Protein AF-A0A354DG55-F1 (afdb_monomer_lite)

pLDDT: mean 76.51, std 10.28, range [40.88, 88.94]

Sequence (96 aa):
MEINHLRNKVGNEVNWFNHGLSMDETYDVLTEFEVGGNPYAVVHPRGTEDGPFIFKYSFPEDGTHQLSPIDDDDEWEQAAEAFDHWLYEYHRNPKV

Radius of gyration: 13.19 Å; chains: 1; bounding box: 28×38×28 Å

Structure (mmCIF, N/CA/C/O backbone):
data_AF-A0A354DG55-F1
#
_entry.id   AF-A0A354DG55-F1
#
loop_
_atom_site.group_PDB
_atom_site.id
_atom_site.type_symbol
_atom_site.label_atom_id
_atom_site.label_alt_id
_atom_site.label_comp_id
_atom_site.label_asym_id
_atom_site.label_entity_id
_atom_site.label_seq_id
_atom_site.pdbx_PDB_ins_code
_atom_site.Cartn_x
_atom_site.Cartn_y
_atom_site.Cartn_z
_atom_site.occupancy
_atom_site.B_iso_or_equiv
_atom_site.auth_seq_id
_atom_site.auth_comp_id
_atom_site.auth_asym_id
_atom_site.auth_atom_id
_atom_site.pdbx_PDB_model_num
ATOM 1 N N . MET A 1 1 ? -10.432 -2.728 4.996 1.00 55.56 1 MET A N 1
ATOM 2 C CA . MET A 1 1 ? -11.453 -3.098 3.980 1.00 55.56 1 MET A CA 1
ATOM 3 C C . MET A 1 1 ? -10.742 -3.196 2.639 1.00 55.56 1 MET A C 1
ATOM 5 O O . MET A 1 1 ? -9.870 -2.365 2.410 1.00 55.56 1 MET A O 1
ATOM 9 N N . GLU A 1 2 ? -11.048 -4.193 1.801 1.00 66.50 2 GLU A N 1
ATOM 10 C CA . GLU A 1 2 ? -10.499 -4.252 0.433 1.00 66.50 2 GLU A CA 1
ATOM 11 C C . GLU A 1 2 ? -11.094 -3.104 -0.392 1.00 66.50 2 GLU A C 1
ATOM 13 O O . GLU A 1 2 ? -12.310 -2.887 -0.382 1.00 66.50 2 GLU A O 1
ATOM 18 N N . ILE A 1 3 ? -10.234 -2.357 -1.076 1.00 75.69 3 ILE A N 1
ATOM 19 C CA . ILE A 1 3 ? -10.619 -1.256 -1.963 1.00 75.69 3 ILE A CA 1
ATOM 20 C C . ILE A 1 3 ? -10.169 -1.591 -3.390 1.00 75.69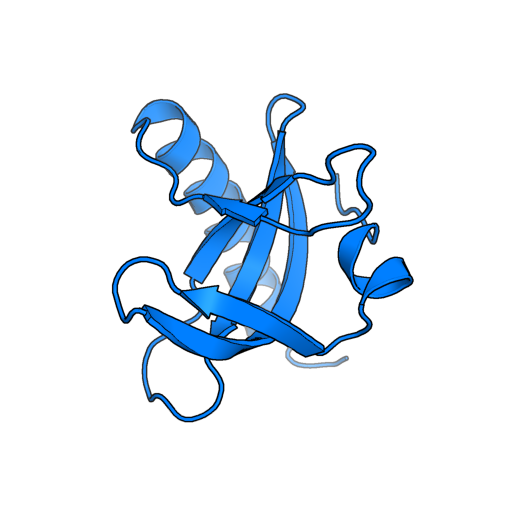 3 ILE A C 1
ATOM 22 O O . ILE A 1 3 ? -9.359 -2.478 -3.600 1.00 75.69 3 ILE A O 1
ATOM 26 N N . ASN A 1 4 ? -10.764 -0.962 -4.403 1.00 73.19 4 ASN A N 1
ATOM 27 C CA . ASN A 1 4 ? -10.431 -1.215 -5.817 1.00 73.19 4 ASN A CA 1
ATOM 28 C C . ASN A 1 4 ? -10.229 0.114 -6.564 1.00 73.19 4 ASN A C 1
ATOM 30 O O . ASN A 1 4 ? -10.664 0.287 -7.703 1.00 73.19 4 ASN A O 1
ATOM 34 N N . HIS A 1 5 ? -9.673 1.112 -5.880 1.00 71.12 5 HIS A N 1
ATOM 35 C CA . HIS A 1 5 ? -9.601 2.484 -6.381 1.00 71.12 5 HIS A CA 1
ATOM 36 C C . HIS A 1 5 ? -8.524 2.627 -7.456 1.00 71.12 5 HIS A C 1
ATOM 38 O O . HIS A 1 5 ? -8.713 3.315 -8.460 1.00 71.12 5 HIS A O 1
ATOM 44 N N . LEU A 1 6 ? -7.406 1.946 -7.246 1.00 68.88 6 LEU A N 1
ATOM 45 C CA . LEU A 1 6 ? -6.257 1.942 -8.123 1.00 68.88 6 LEU A CA 1
ATOM 46 C C . LEU A 1 6 ? -6.529 1.075 -9.340 1.00 68.88 6 LEU A C 1
ATOM 48 O O . LEU A 1 6 ? -6.470 1.583 -10.460 1.00 68.88 6 LEU A O 1
ATOM 52 N N . ARG A 1 7 ? -7.001 -0.159 -9.146 1.00 68.38 7 ARG A N 1
ATOM 53 C CA . ARG A 1 7 ? -7.355 -1.040 -10.264 1.00 68.38 7 ARG A CA 1
ATOM 54 C C . ARG A 1 7 ? -8.423 -0.465 -11.184 1.00 68.38 7 ARG A C 1
ATOM 56 O O . ARG A 1 7 ? -8.403 -0.730 -12.381 1.00 68.38 7 ARG A O 1
ATOM 63 N N . ASN A 1 8 ? -9.349 0.335 -10.656 1.00 67.38 8 ASN A N 1
ATOM 64 C CA . ASN A 1 8 ? -10.366 0.994 -11.475 1.00 67.38 8 ASN A CA 1
ATOM 65 C C . ASN A 1 8 ? -9.781 2.121 -12.345 1.00 67.38 8 ASN A C 1
ATOM 67 O O . ASN A 1 8 ? -10.216 2.302 -13.480 1.00 67.38 8 ASN A O 1
ATOM 71 N N . LYS A 1 9 ? -8.789 2.859 -11.830 1.00 68.00 9 LYS A N 1
ATOM 72 C CA . LYS A 1 9 ? -8.195 4.009 -12.524 1.00 68.00 9 LYS A CA 1
ATOM 73 C C . LYS A 1 9 ? -7.067 3.641 -13.484 1.00 68.00 9 LYS A C 1
ATOM 75 O O . LYS A 1 9 ? -7.036 4.169 -14.591 1.00 68.00 9 LYS A O 1
ATOM 80 N N . VAL A 1 10 ? -6.131 2.803 -13.046 1.00 65.19 10 VAL A N 1
ATOM 81 C CA . VAL A 1 10 ? -4.921 2.447 -13.812 1.00 65.19 10 VAL A CA 1
ATOM 82 C C . VAL A 1 10 ? -4.994 1.046 -14.423 1.00 65.19 10 VAL A C 1
ATOM 84 O O . VAL A 1 10 ? -4.296 0.774 -15.393 1.00 65.19 10 VAL A O 1
ATOM 87 N N . GLY A 1 11 ? -5.907 0.192 -13.950 1.00 70.19 11 GLY A N 1
ATOM 88 C CA . GLY A 1 11 ? -5.985 -1.215 -14.345 1.00 70.19 11 GLY A CA 1
ATOM 89 C C . GLY A 1 11 ? -5.174 -2.115 -13.411 1.00 70.19 11 GLY A C 1
ATOM 90 O O . GLY A 1 11 ? -4.795 -1.718 -12.314 1.00 70.19 11 GLY A O 1
ATOM 91 N N . ASN A 1 12 ? -4.924 -3.357 -13.828 1.00 72.44 12 ASN A N 1
ATOM 92 C CA . ASN A 1 12 ? -4.131 -4.315 -13.043 1.00 72.44 12 ASN A CA 1
ATOM 93 C C . ASN A 1 12 ? -2.621 -4.030 -13.075 1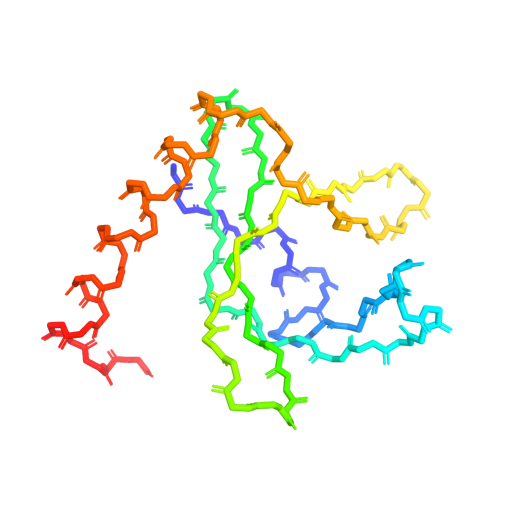.00 72.44 12 ASN A C 1
ATOM 95 O O . ASN A 1 12 ? -1.884 -4.568 -12.253 1.00 72.44 12 ASN A O 1
ATOM 99 N N . GLU A 1 13 ? -2.177 -3.207 -14.020 1.00 74.31 13 GLU A N 1
ATOM 100 C CA . GLU A 1 13 ? -0.785 -2.817 -14.192 1.00 74.31 13 GLU A CA 1
ATOM 101 C C . GLU A 1 13 ? -0.674 -1.313 -14.003 1.00 74.31 13 GLU A C 1
ATOM 103 O O . GLU A 1 13 ? -1.536 -0.543 -14.434 1.00 74.31 13 GLU A O 1
ATOM 108 N N . VAL A 1 14 ? 0.403 -0.893 -13.363 1.00 77.00 14 VAL A N 1
ATOM 109 C CA . VAL A 1 14 ? 0.620 0.505 -13.051 1.00 77.00 14 VAL A CA 1
ATOM 110 C C . VAL A 1 14 ? 2.089 0.843 -13.216 1.00 77.00 14 VAL A C 1
ATOM 112 O O . VAL A 1 14 ? 2.988 0.221 -12.652 1.00 77.00 14 VAL A O 1
ATOM 115 N N . ASN A 1 15 ? 2.313 1.842 -14.063 1.00 76.88 15 ASN A N 1
ATOM 116 C CA . ASN A 1 15 ? 3.624 2.410 -14.305 1.00 76.88 15 ASN A CA 1
ATOM 117 C C . ASN A 1 15 ? 3.868 3.515 -13.283 1.00 76.88 15 ASN A C 1
ATOM 119 O O . ASN A 1 15 ? 3.189 4.551 -13.295 1.00 76.88 15 ASN A O 1
ATOM 123 N N . TRP A 1 16 ? 4.827 3.279 -12.394 1.00 76.19 16 TRP A N 1
ATOM 124 C CA . TRP A 1 16 ? 5.203 4.225 -11.358 1.00 76.19 16 TRP A CA 1
ATOM 125 C C . TRP A 1 16 ? 6.633 4.686 -11.533 1.00 76.19 16 TRP A C 1
ATOM 127 O O . TRP A 1 16 ? 7.549 3.900 -11.752 1.00 76.19 16 TRP A O 1
ATOM 137 N N . PHE A 1 17 ? 6.823 5.991 -11.383 1.00 69.19 17 PHE A N 1
ATOM 138 C CA . PHE A 1 17 ? 8.151 6.569 -11.367 1.00 69.19 17 PHE A CA 1
ATOM 139 C C . PHE A 1 17 ? 8.815 6.284 -10.019 1.00 69.19 17 PHE A C 1
ATOM 141 O O . PHE A 1 17 ? 8.416 6.835 -8.989 1.00 69.19 17 PHE A O 1
ATOM 148 N N . ASN A 1 18 ? 9.831 5.425 -10.025 1.00 66.06 18 ASN A N 1
ATOM 149 C CA . ASN A 1 18 ? 10.628 5.146 -8.845 1.00 66.06 18 ASN A CA 1
ATOM 150 C C . ASN A 1 18 ? 11.589 6.318 -8.613 1.00 66.06 18 ASN A C 1
ATOM 152 O O . ASN A 1 18 ? 12.563 6.504 -9.342 1.00 66.06 18 ASN A O 1
ATOM 156 N N . HIS A 1 19 ? 11.331 7.110 -7.572 1.00 62.72 19 HIS A N 1
ATOM 157 C CA . HIS A 1 19 ? 12.155 8.275 -7.242 1.00 62.72 19 HIS A CA 1
ATOM 158 C C . HIS A 1 19 ? 13.586 7.908 -6.805 1.00 62.72 19 HI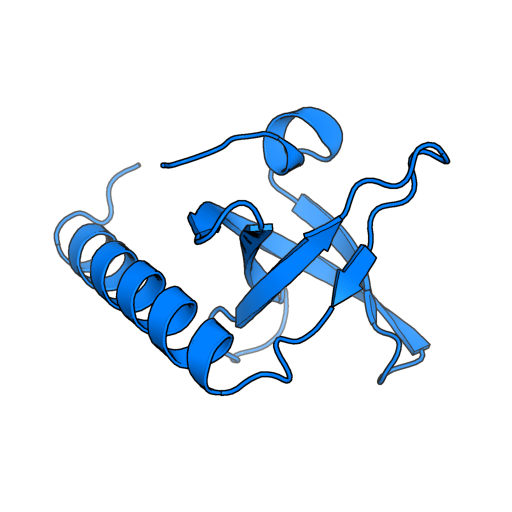S A C 1
ATOM 160 O O . HIS A 1 19 ? 14.489 8.733 -6.932 1.00 62.72 19 HIS A O 1
ATOM 166 N N . GLY A 1 20 ? 13.805 6.685 -6.308 1.00 62.66 20 GLY A N 1
ATOM 167 C CA . GLY A 1 20 ? 15.126 6.178 -5.929 1.00 62.66 20 GLY A CA 1
ATOM 168 C C . GLY A 1 20 ? 15.982 5.781 -7.133 1.00 62.66 20 GLY A C 1
ATOM 169 O O . GLY A 1 20 ? 17.188 6.019 -7.131 1.00 62.66 20 GLY A O 1
ATOM 170 N N . LEU A 1 21 ? 15.359 5.234 -8.181 1.00 57.34 21 LEU A N 1
ATOM 171 C CA . LEU A 1 21 ? 16.041 4.815 -9.413 1.00 57.34 21 LEU A CA 1
ATOM 172 C C . LEU A 1 21 ? 15.950 5.849 -10.545 1.00 57.34 21 LEU A C 1
ATOM 174 O O . LEU A 1 21 ? 16.672 5.736 -11.530 1.00 57.34 21 LEU A O 1
ATOM 178 N N . SER A 1 22 ? 15.111 6.880 -10.399 1.00 68.75 22 SER A N 1
ATOM 179 C CA . SER A 1 22 ? 14.814 7.879 -11.438 1.00 68.75 22 SER A CA 1
ATOM 180 C C . SER A 1 22 ? 14.356 7.262 -12.770 1.00 68.75 22 SER A C 1
ATOM 182 O O . SER A 1 22 ? 14.647 7.800 -13.839 1.00 68.75 22 SER A O 1
ATOM 184 N N . MET A 1 23 ? 13.656 6.126 -12.710 1.00 65.56 23 MET A N 1
ATOM 185 C CA . MET A 1 23 ? 13.134 5.389 -13.865 1.00 65.56 23 MET A CA 1
ATOM 186 C C . MET A 1 23 ? 11.686 4.966 -13.601 1.00 65.56 23 MET A C 1
ATOM 188 O O . MET A 1 23 ? 11.286 4.784 -12.448 1.00 65.56 23 MET A O 1
ATOM 192 N N . ASP A 1 24 ? 10.897 4.837 -14.666 1.00 74.38 24 ASP A N 1
ATOM 193 C CA . ASP A 1 24 ? 9.597 4.176 -14.618 1.00 74.38 24 ASP A CA 1
ATOM 194 C C . ASP A 1 24 ? 9.784 2.670 -14.420 1.00 74.38 24 ASP A C 1
ATOM 196 O O . ASP A 1 24 ? 10.510 2.006 -15.159 1.00 74.38 24 ASP A O 1
ATOM 200 N N . GLU A 1 25 ? 9.145 2.137 -13.385 1.00 78.75 25 GLU A N 1
ATOM 201 C CA . GLU A 1 25 ? 9.066 0.708 -13.138 1.00 78.75 25 GLU A CA 1
ATOM 202 C C . GLU A 1 25 ? 7.599 0.283 -13.214 1.00 78.75 25 GLU A C 1
ATOM 204 O O . GLU A 1 25 ? 6.676 1.004 -12.813 1.00 78.75 25 GLU A O 1
ATOM 209 N N . THR A 1 26 ? 7.380 -0.884 -13.811 1.00 84.12 26 THR A N 1
ATOM 210 C CA . THR A 1 26 ? 6.045 -1.450 -13.978 1.00 84.12 26 THR A CA 1
ATOM 211 C C . THR A 1 26 ? 5.765 -2.369 -12.807 1.00 84.12 26 THR A C 1
ATOM 213 O O . THR A 1 26 ? 6.520 -3.313 -12.568 1.00 84.12 26 THR A O 1
ATOM 216 N N . TYR A 1 27 ? 4.666 -2.116 -12.107 1.00 85.06 27 TYR A N 1
ATOM 217 C CA . TYR A 1 27 ? 4.222 -2.959 -11.014 1.00 85.06 27 TYR A CA 1
ATOM 218 C C . TYR A 1 27 ? 2.874 -3.601 -11.342 1.00 85.06 27 TYR A C 1
ATOM 220 O O . TYR A 1 27 ? 1.961 -2.951 -11.856 1.00 85.06 27 TYR A O 1
ATOM 228 N N . ASP A 1 28 ? 2.751 -4.881 -11.012 1.00 85.69 28 ASP A N 1
ATOM 229 C CA . ASP A 1 28 ? 1.498 -5.624 -11.045 1.00 85.69 28 ASP A CA 1
ATOM 230 C C . ASP A 1 28 ? 0.786 -5.440 -9.691 1.00 85.69 28 ASP A C 1
ATOM 232 O O . ASP A 1 28 ? 1.342 -5.751 -8.634 1.00 85.69 28 ASP A O 1
ATOM 236 N N . VAL A 1 29 ? -0.442 -4.914 -9.699 1.00 85.62 29 VAL A N 1
ATOM 237 C CA . VAL A 1 29 ? -1.234 -4.715 -8.473 1.00 85.62 29 VAL A CA 1
ATOM 238 C C . VAL A 1 29 ? -1.852 -6.046 -8.066 1.00 85.62 29 VAL A C 1
ATOM 240 O O . VAL A 1 29 ? -2.728 -6.567 -8.760 1.00 85.62 29 VAL A O 1
ATOM 243 N N . LEU A 1 30 ? -1.422 -6.588 -6.926 1.00 84.56 30 LEU A N 1
ATOM 244 C CA . LEU A 1 30 ? -1.961 -7.840 -6.394 1.00 84.56 30 LEU A CA 1
ATOM 245 C C . LEU A 1 30 ? -3.253 -7.594 -5.615 1.00 84.56 30 LEU A C 1
ATOM 247 O O . LEU A 1 30 ? -4.257 -8.267 -5.845 1.00 84.56 30 LEU A O 1
ATOM 251 N 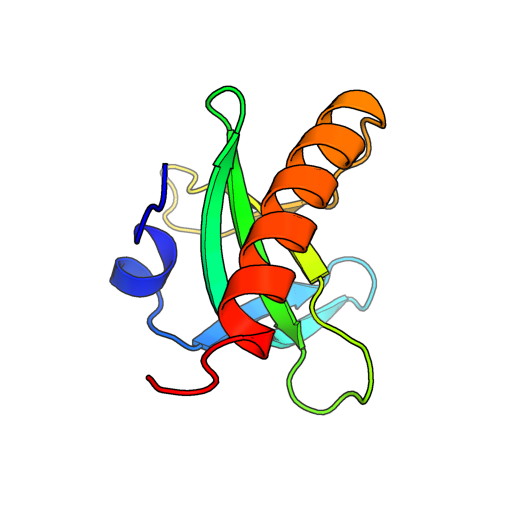N . THR A 1 31 ? -3.230 -6.622 -4.703 1.00 82.56 31 THR A N 1
ATOM 252 C CA . THR A 1 31 ? -4.390 -6.243 -3.891 1.00 82.56 31 THR A CA 1
ATOM 253 C C . THR A 1 31 ? -4.252 -4.817 -3.359 1.00 82.56 31 THR A C 1
ATOM 255 O O . THR A 1 31 ? -3.154 -4.261 -3.320 1.00 82.56 31 THR A O 1
ATOM 258 N N . GLU A 1 32 ? -5.365 -4.222 -2.939 1.00 86.25 32 GLU A N 1
ATOM 259 C CA . GLU A 1 32 ? -5.411 -2.897 -2.324 1.00 86.25 32 GLU A CA 1
ATOM 260 C C . GLU A 1 32 ? -6.246 -2.955 -1.043 1.00 86.25 32 GLU A C 1
ATOM 262 O O . GLU A 1 32 ? -7.331 -3.545 -0.998 1.00 86.25 32 GLU A O 1
ATOM 267 N N . PHE A 1 33 ? -5.769 -2.299 0.006 1.00 83.62 33 PHE A N 1
ATOM 268 C CA . PHE A 1 33 ? -6.452 -2.265 1.289 1.00 83.62 33 PHE A CA 1
ATOM 269 C C . PHE A 1 33 ? -6.312 -0.911 1.972 1.00 83.62 33 PHE A C 1
ATOM 271 O O . PHE A 1 33 ? -5.329 -0.194 1.811 1.00 83.62 33 PHE A O 1
ATOM 278 N N . GLU A 1 34 ? -7.316 -0.565 2.770 1.00 82.75 34 GLU A N 1
ATOM 279 C CA . GLU A 1 34 ? -7.283 0.616 3.631 1.00 82.75 34 GLU A CA 1
ATOM 280 C C . GLU A 1 34 ? -6.999 0.217 5.082 1.00 82.75 34 GLU A C 1
ATOM 282 O O . GLU A 1 34 ? -7.705 -0.637 5.638 1.00 82.75 34 GLU A O 1
ATOM 287 N N . VAL A 1 35 ? -6.002 0.869 5.687 1.00 81.62 35 VAL A N 1
ATOM 288 C CA . VAL A 1 35 ? -5.608 0.725 7.098 1.00 81.62 35 VAL A CA 1
ATOM 289 C C . VAL A 1 35 ? -5.538 2.121 7.715 1.00 81.62 35 VAL A C 1
ATOM 291 O O . VAL A 1 35 ? -4.927 3.027 7.158 1.00 81.62 35 VAL A O 1
ATOM 294 N N . GLY A 1 36 ? -6.227 2.338 8.838 1.00 78.69 36 GLY A N 1
ATOM 295 C CA . GLY A 1 36 ? -6.202 3.631 9.538 1.00 78.69 36 GLY A CA 1
ATOM 296 C C . GLY A 1 36 ? -6.700 4.837 8.720 1.00 78.69 36 GLY A C 1
ATOM 297 O O . GLY A 1 36 ? -6.341 5.968 9.032 1.00 78.69 36 GLY A O 1
ATOM 298 N N . GLY A 1 37 ? -7.499 4.617 7.667 1.00 81.31 37 GLY A N 1
ATOM 299 C CA . GLY A 1 37 ? -7.951 5.669 6.742 1.00 81.31 37 GLY A CA 1
ATOM 300 C C . GLY A 1 37 ? -6.928 6.055 5.665 1.00 81.31 37 GLY A C 1
ATOM 301 O O . GLY A 1 37 ? -7.173 6.981 4.894 1.00 81.31 37 GLY A O 1
ATOM 302 N N . ASN A 1 38 ? -5.797 5.351 5.597 1.00 83.62 38 ASN A N 1
ATOM 303 C CA . ASN A 1 38 ? -4.804 5.486 4.542 1.00 83.62 38 ASN A CA 1
ATOM 304 C C . ASN A 1 38 ? -4.931 4.319 3.549 1.00 83.62 38 ASN A C 1
ATOM 306 O O . ASN A 1 38 ? -5.067 3.167 3.974 1.00 83.62 38 ASN A O 1
ATOM 310 N N . PRO A 1 39 ? -4.878 4.583 2.234 1.00 86.94 39 PRO A N 1
ATOM 311 C CA . PRO A 1 39 ? -4.928 3.530 1.237 1.00 86.94 39 PRO A CA 1
ATOM 312 C C . PRO A 1 39 ? -3.528 2.983 0.915 1.00 86.94 39 PRO A C 1
ATOM 314 O O . PRO A 1 39 ? -2.581 3.732 0.656 1.00 86.94 39 PRO A O 1
ATOM 317 N N . TYR A 1 40 ? -3.418 1.658 0.895 1.00 87.88 40 TYR A N 1
ATOM 318 C CA . TYR A 1 40 ? -2.198 0.915 0.597 1.00 87.88 40 TYR A CA 1
ATOM 319 C C . TYR A 1 40 ? -2.447 -0.078 -0.534 1.00 87.88 40 TYR A C 1
ATOM 321 O O . TYR A 1 40 ? -3.542 -0.622 -0.688 1.00 87.88 40 TYR A O 1
ATOM 329 N N . ALA A 1 41 ? -1.412 -0.320 -1.327 1.00 86.50 41 ALA A N 1
ATOM 330 C CA . ALA A 1 41 ? -1.424 -1.306 -2.391 1.00 86.50 41 ALA A CA 1
ATOM 331 C C . ALA A 1 41 ? -0.261 -2.274 -2.211 1.00 86.50 41 ALA A C 1
ATOM 333 O O . ALA A 1 41 ? 0.876 -1.871 -1.949 1.00 86.50 41 ALA A O 1
ATOM 334 N N . VAL A 1 42 ? -0.568 -3.554 -2.393 1.00 86.81 42 VAL A N 1
ATOM 335 C CA . VAL A 1 42 ? 0.418 -4.617 -2.533 1.00 86.81 42 VAL A CA 1
ATOM 336 C C . VAL A 1 42 ? 0.724 -4.745 -4.008 1.00 86.81 42 VAL A C 1
ATOM 338 O O . VAL A 1 42 ? -0.154 -5.055 -4.819 1.00 86.81 42 VAL A O 1
ATOM 341 N N . VAL A 1 43 ? 1.977 -4.504 -4.352 1.00 86.19 43 VAL A N 1
ATOM 342 C CA . VAL A 1 43 ? 2.421 -4.427 -5.735 1.00 86.19 43 VAL A CA 1
ATOM 343 C C . VAL A 1 43 ? 3.628 -5.325 -5.929 1.00 86.19 43 VAL A C 1
ATOM 345 O O . VAL A 1 43 ? 4.503 -5.408 -5.070 1.00 86.19 43 VAL A O 1
ATOM 348 N N . HIS A 1 44 ? 3.672 -6.019 -7.05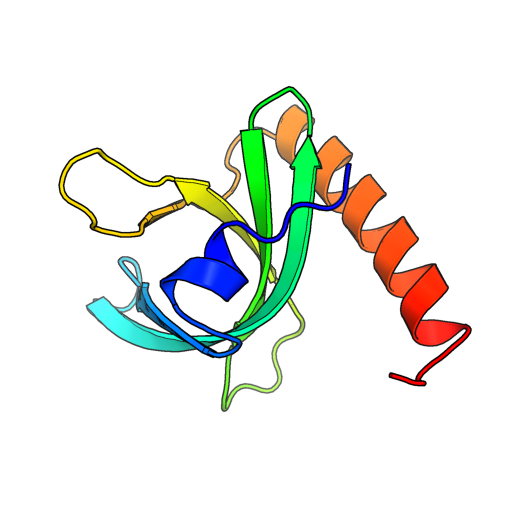6 1.00 86.19 44 HIS A N 1
ATOM 349 C CA . HIS A 1 44 ? 4.798 -6.859 -7.423 1.00 86.19 44 HIS A CA 1
ATOM 350 C C . HIS A 1 44 ? 5.563 -6.203 -8.574 1.00 86.19 44 HIS A C 1
ATOM 352 O O . HIS A 1 44 ? 4.985 -6.016 -9.647 1.00 86.19 44 HIS A O 1
ATOM 358 N N . PRO A 1 45 ? 6.841 -5.838 -8.395 1.00 83.44 45 PRO A N 1
ATOM 359 C CA . PRO A 1 45 ? 7.649 -5.306 -9.483 1.00 83.44 45 PRO A CA 1
ATOM 360 C C . PRO A 1 45 ? 7.802 -6.342 -10.593 1.00 83.44 45 PRO A C 1
ATOM 362 O O . PRO A 1 45 ? 8.099 -7.519 -10.362 1.00 83.44 45 PRO A O 1
ATOM 365 N N . ARG A 1 46 ? 7.558 -5.915 -11.828 1.00 80.81 46 ARG A N 1
ATOM 366 C CA . ARG A 1 46 ? 7.623 -6.791 -12.990 1.00 80.81 46 ARG A CA 1
ATOM 367 C C . ARG A 1 46 ? 9.057 -6.855 -13.502 1.00 80.81 46 ARG A C 1
ATOM 369 O O . ARG A 1 46 ? 9.643 -5.841 -13.859 1.00 80.81 46 ARG A O 1
ATOM 376 N N . GLY A 1 47 ? 9.599 -8.067 -13.609 1.00 74.88 47 GLY A N 1
ATOM 377 C CA . GLY A 1 47 ? 10.952 -8.280 -14.136 1.00 74.88 47 GLY A CA 1
ATOM 378 C C . GLY A 1 47 ? 12.060 -8.300 -13.083 1.00 74.88 47 GLY A C 1
ATOM 379 O O . GLY A 1 47 ? 13.229 -8.318 -13.462 1.00 74.88 47 GLY A O 1
ATOM 380 N N . THR A 1 48 ? 11.708 -8.360 -11.797 1.00 74.44 48 THR A N 1
ATOM 381 C CA . THR A 1 48 ? 12.633 -8.718 -10.713 1.00 74.44 48 THR A CA 1
ATOM 382 C C . THR A 1 48 ? 12.195 -10.017 -10.023 1.00 74.44 48 THR A C 1
ATOM 384 O O . THR A 1 48 ? 11.046 -10.445 -10.152 1.00 74.44 48 THR A O 1
ATOM 387 N N . GLU A 1 49 ? 13.132 -10.655 -9.323 1.00 73.25 49 GLU A N 1
ATOM 388 C CA . GLU A 1 49 ? 12.894 -11.802 -8.436 1.00 73.25 49 GLU A CA 1
ATOM 389 C C . GLU A 1 49 ? 12.520 -11.368 -7.007 1.00 73.25 49 GLU A C 1
ATOM 391 O O . GLU A 1 49 ? 12.320 -12.216 -6.136 1.00 73.25 49 GLU A O 1
ATOM 396 N N . ASP A 1 50 ? 12.440 -10.058 -6.752 1.00 76.62 50 ASP A N 1
ATOM 397 C CA . ASP A 1 50 ? 11.947 -9.533 -5.483 1.00 76.62 50 ASP A CA 1
ATOM 398 C C . ASP A 1 50 ? 10.485 -9.921 -5.240 1.00 76.62 50 ASP A C 1
ATOM 400 O O . ASP A 1 50 ? 9.686 -10.074 -6.163 1.00 76.62 50 ASP A O 1
ATOM 404 N N . GLY A 1 51 ? 10.142 -10.059 -3.960 1.00 76.44 51 GLY A N 1
ATOM 405 C CA . GLY A 1 51 ? 8.776 -10.326 -3.534 1.00 76.44 51 GLY A CA 1
ATOM 406 C C . GLY A 1 51 ? 7.842 -9.123 -3.717 1.00 76.44 51 GLY A C 1
ATOM 407 O O . GLY A 1 51 ? 8.262 -8.035 -4.110 1.00 76.44 51 GLY A O 1
ATOM 408 N N . PRO A 1 52 ? 6.549 -9.295 -3.405 1.00 84.12 52 PRO A N 1
ATOM 409 C CA . PRO A 1 52 ? 5.610 -8.183 -3.373 1.00 84.12 52 PRO A CA 1
ATOM 410 C C . PRO A 1 52 ? 5.988 -7.161 -2.292 1.00 84.12 52 PRO A C 1
ATOM 412 O O . PRO A 1 52 ? 6.409 -7.519 -1.192 1.00 84.12 52 PRO A O 1
ATOM 415 N N . PHE A 1 53 ? 5.772 -5.887 -2.600 1.00 84.25 53 PHE A N 1
ATOM 416 C CA . PHE A 1 53 ? 6.001 -4.757 -1.708 1.00 84.25 53 PHE A CA 1
ATOM 417 C C . PHE A 1 53 ? 4.683 -4.087 -1.341 1.00 84.25 53 PHE A C 1
ATOM 419 O O . PHE A 1 53 ? 3.730 -4.087 -2.121 1.00 84.25 53 PHE A O 1
ATOM 426 N N . ILE A 1 54 ? 4.652 -3.473 -0.161 1.00 86.38 54 ILE A N 1
ATOM 427 C CA . ILE A 1 54 ? 3.522 -2.669 0.295 1.00 86.38 54 ILE A CA 1
ATOM 428 C C . ILE A 1 54 ? 3.908 -1.203 0.165 1.00 86.38 54 ILE A C 1
ATOM 430 O O . ILE A 1 54 ? 4.887 -0.757 0.762 1.00 86.38 54 ILE A O 1
ATOM 434 N N . PHE A 1 55 ? 3.117 -0.450 -0.590 1.00 86.25 55 PHE A N 1
ATOM 435 C CA . PHE A 1 55 ? 3.278 0.992 -0.695 1.00 86.25 55 PHE A CA 1
ATOM 436 C C . PHE A 1 55 ? 1.984 1.707 -0.342 1.00 86.25 55 PHE A C 1
ATOM 438 O O . PHE A 1 55 ? 0.885 1.274 -0.692 1.00 86.25 55 PHE A O 1
ATOM 445 N N . LYS A 1 56 ? 2.128 2.852 0.320 1.00 87.19 56 LYS A N 1
ATOM 446 C CA . LYS A 1 56 ? 1.035 3.800 0.506 1.00 87.19 56 LYS A CA 1
ATOM 447 C C . LYS A 1 56 ? 0.838 4.538 -0.805 1.00 87.19 56 LYS A C 1
ATOM 449 O O . LYS A 1 56 ? 1.809 5.058 -1.353 1.00 87.19 56 LYS A O 1
ATOM 454 N N . TYR A 1 57 ? -0.388 4.596 -1.310 1.00 84.12 57 TYR A N 1
ATOM 455 C CA . TYR A 1 57 ? -0.672 5.366 -2.515 1.00 84.12 57 TYR A CA 1
ATOM 456 C C . TYR A 1 57 ? -1.523 6.588 -2.204 1.00 84.12 57 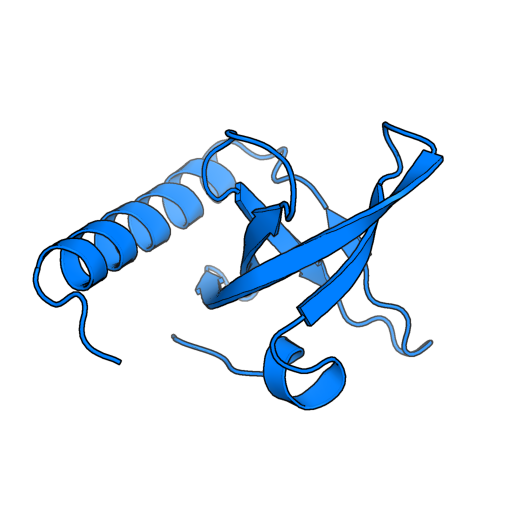TYR A C 1
ATOM 458 O O . TYR A 1 57 ? -2.206 6.672 -1.189 1.00 84.12 57 TYR A O 1
ATOM 466 N N . SER A 1 58 ? -1.477 7.588 -3.072 1.00 80.69 58 SER A N 1
ATOM 467 C CA . SER A 1 58 ? -2.355 8.751 -2.985 1.00 80.69 58 SER A CA 1
ATOM 468 C C . SER A 1 58 ? -2.791 9.181 -4.375 1.00 80.69 58 SER A C 1
ATOM 470 O O . SER A 1 58 ? -2.028 9.080 -5.337 1.00 80.69 58 SER A O 1
ATOM 472 N N . PHE A 1 59 ? -4.033 9.658 -4.458 1.00 72.50 59 PHE A N 1
ATOM 473 C CA . PHE A 1 59 ? -4.609 10.268 -5.652 1.00 72.50 59 PHE A CA 1
ATOM 474 C C . PHE A 1 59 ? -4.788 11.767 -5.414 1.00 72.50 59 PHE A C 1
ATOM 476 O O . PHE A 1 59 ? -5.889 12.192 -5.055 1.00 72.50 59 PHE A O 1
ATOM 483 N N . PRO A 1 60 ? -3.730 12.579 -5.570 1.00 69.88 60 PRO A N 1
ATOM 484 C CA . PRO A 1 60 ? -3.893 14.019 -5.657 1.00 69.88 60 PRO A CA 1
ATOM 485 C C . PRO A 1 60 ? -4.887 14.400 -6.765 1.00 69.88 60 PRO A C 1
ATOM 487 O O . PRO A 1 60 ? -5.083 13.691 -7.757 1.00 69.88 60 PRO A O 1
ATOM 490 N N . GLU A 1 61 ? -5.513 15.559 -6.585 1.00 67.44 61 GLU A N 1
ATOM 491 C CA . GLU A 1 61 ? -6.552 16.115 -7.465 1.00 67.44 61 GLU A CA 1
ATOM 492 C C . GLU A 1 61 ? -6.059 16.343 -8.906 1.00 67.44 61 GLU A C 1
ATOM 494 O O . GLU A 1 61 ? -6.855 16.384 -9.841 1.00 67.44 61 GLU A O 1
ATOM 499 N N . ASP A 1 62 ? -4.737 16.408 -9.083 1.00 63.00 62 ASP A N 1
ATOM 500 C CA . ASP A 1 62 ? -4.034 16.536 -10.363 1.00 63.00 62 ASP A CA 1
ATOM 501 C C . ASP A 1 62 ? -4.105 15.257 -11.225 1.00 63.00 62 ASP A C 1
ATOM 503 O O . ASP A 1 62 ? -3.684 15.232 -12.378 1.00 63.00 62 ASP A O 1
ATOM 507 N N . GLY A 1 63 ? -4.645 14.163 -10.673 1.00 60.69 63 GLY A N 1
ATOM 508 C CA . GLY A 1 63 ? -4.801 12.890 -11.373 1.00 60.69 63 GLY A CA 1
ATOM 509 C C . GLY A 1 63 ? -3.519 12.064 -11.470 1.00 60.69 63 GLY A C 1
ATOM 510 O O . GLY A 1 63 ? -3.569 10.954 -11.997 1.00 60.69 63 GLY A O 1
ATOM 511 N N . THR A 1 64 ? -2.408 12.563 -10.931 1.00 63.91 64 THR A N 1
ATOM 512 C CA . THR A 1 64 ? -1.165 11.813 -10.755 1.00 63.91 64 THR A CA 1
ATOM 513 C C . THR A 1 64 ? -1.311 10.789 -9.634 1.00 63.91 64 THR A C 1
ATOM 515 O O . THR A 1 64 ? -2.040 10.989 -8.666 1.00 63.91 64 THR A O 1
ATOM 518 N N . HIS A 1 65 ? -0.641 9.650 -9.778 1.00 71.94 65 HIS A N 1
ATOM 519 C CA . HIS A 1 65 ? -0.561 8.617 -8.752 1.00 71.94 65 HIS A CA 1
ATOM 520 C C . HIS A 1 65 ? 0.825 8.647 -8.126 1.00 71.94 65 HIS A C 1
ATOM 522 O O . HIS A 1 65 ? 1.832 8.636 -8.831 1.00 71.94 65 HIS A O 1
ATOM 528 N N . GLN A 1 66 ? 0.894 8.669 -6.800 1.00 72.38 66 GLN A N 1
ATOM 529 C CA . GLN A 1 66 ? 2.167 8.607 -6.086 1.00 72.38 66 GLN A CA 1
ATOM 530 C C . GLN A 1 66 ? 2.159 7.424 -5.134 1.00 72.38 66 GLN A C 1
ATOM 532 O O . GLN A 1 66 ? 1.200 7.257 -4.383 1.00 72.38 66 GLN A O 1
ATOM 537 N N . LEU A 1 67 ? 3.228 6.629 -5.187 1.00 76.88 67 LEU A N 1
ATOM 538 C CA . LEU A 1 67 ? 3.571 5.681 -4.139 1.00 76.88 67 LEU A CA 1
ATOM 539 C C . LEU A 1 67 ? 4.572 6.328 -3.196 1.00 76.88 67 LEU A C 1
ATOM 541 O O . LEU A 1 67 ? 5.537 6.963 -3.627 1.00 76.88 67 LEU A O 1
ATOM 545 N N . SER A 1 68 ? 4.351 6.122 -1.910 1.00 80.31 68 SER A N 1
ATOM 546 C CA . SER A 1 68 ? 5.285 6.477 -0.860 1.00 80.31 68 SER A CA 1
ATOM 547 C C . SER A 1 68 ? 5.608 5.227 -0.046 1.00 80.31 68 SER A C 1
ATOM 549 O O . SER A 1 68 ? 4.693 4.461 0.281 1.00 80.31 68 SER A O 1
ATOM 551 N N . PRO A 1 69 ? 6.896 4.992 0.267 1.00 81.56 69 PRO A N 1
ATOM 552 C CA . PRO A 1 69 ? 7.252 3.979 1.246 1.00 81.56 69 PRO A CA 1
ATOM 553 C C . PRO A 1 69 ? 6.630 4.341 2.597 1.00 81.56 69 PRO A C 1
ATOM 555 O O . PRO A 1 69 ? 6.390 5.515 2.893 1.00 81.56 69 PRO A O 1
ATOM 558 N N . ILE A 1 70 ? 6.356 3.318 3.399 1.00 86.25 70 ILE A N 1
ATOM 559 C CA . ILE A 1 70 ? 5.901 3.493 4.775 1.00 86.25 70 ILE A CA 1
ATOM 560 C C . ILE A 1 70 ? 7.155 3.711 5.626 1.00 86.25 70 ILE A C 1
ATOM 562 O O . ILE A 1 70 ? 7.967 2.799 5.751 1.00 86.25 70 ILE A O 1
ATOM 566 N N . ASP A 1 71 ? 7.343 4.933 6.124 1.00 83.00 71 ASP A N 1
ATOM 567 C CA . ASP A 1 71 ? 8.487 5.318 6.974 1.00 83.00 71 ASP A CA 1
ATOM 568 C C . ASP A 1 71 ? 8.162 5.197 8.474 1.00 83.00 71 ASP A C 1
ATOM 570 O O . ASP A 1 71 ? 9.058 5.154 9.311 1.00 83.00 71 ASP A O 1
ATOM 574 N N . ASP A 1 72 ? 6.872 5.133 8.811 1.00 88.12 72 ASP A N 1
ATOM 575 C CA . ASP A 1 72 ? 6.383 5.013 10.181 1.00 88.12 72 ASP A CA 1
ATOM 576 C C . ASP A 1 72 ? 6.260 3.532 10.580 1.00 88.12 72 ASP A C 1
ATOM 578 O O . ASP A 1 72 ? 5.557 2.764 9.920 1.00 88.12 72 ASP A O 1
ATOM 582 N N . ASP A 1 73 ? 6.967 3.128 11.639 1.00 87.31 73 ASP A N 1
ATOM 583 C CA . ASP A 1 73 ? 7.044 1.731 12.108 1.00 87.31 73 ASP A CA 1
ATOM 584 C C . ASP A 1 73 ? 5.658 1.186 12.516 1.00 87.31 73 ASP A C 1
ATOM 586 O O . ASP A 1 73 ? 5.315 0.052 12.191 1.00 87.31 73 ASP A O 1
ATOM 590 N N . ASP A 1 74 ? 4.822 2.021 13.145 1.00 88.56 74 ASP A N 1
ATOM 591 C CA . ASP A 1 74 ? 3.478 1.657 13.621 1.00 88.56 74 ASP A CA 1
ATOM 592 C C . ASP A 1 74 ? 2.507 1.474 12.434 1.00 88.56 74 ASP A C 1
ATOM 594 O O . ASP A 1 74 ? 1.694 0.543 12.398 1.00 88.56 74 ASP A O 1
ATOM 598 N N . GLU A 1 75 ? 2.610 2.330 11.404 1.00 87.25 75 GLU A N 1
ATOM 599 C CA . GLU A 1 75 ? 1.916 2.116 10.123 1.00 87.25 75 GLU A CA 1
ATOM 600 C C . GLU A 1 75 ? 2.422 0.847 9.414 1.00 87.25 75 GLU A C 1
ATOM 602 O O . GLU A 1 75 ? 1.623 0.114 8.820 1.00 87.25 75 GLU A O 1
ATOM 607 N N . TRP A 1 76 ? 3.733 0.585 9.457 1.00 87.38 76 TRP A N 1
ATOM 608 C CA . TRP A 1 76 ? 4.342 -0.570 8.802 1.00 87.38 76 TRP A CA 1
ATOM 609 C C . TRP A 1 76 ? 3.869 -1.879 9.430 1.00 87.38 76 TRP A C 1
ATOM 611 O O . TRP A 1 76 ? 3.476 -2.777 8.688 1.00 87.38 76 TRP A O 1
ATOM 621 N N . GLU A 1 77 ? 3.831 -1.977 10.762 1.00 88.94 77 GLU A N 1
ATOM 622 C CA . GLU A 1 77 ? 3.327 -3.161 11.471 1.00 88.94 77 GLU A CA 1
ATOM 623 C C . GLU A 1 77 ? 1.890 -3.487 11.050 1.00 88.94 77 GLU A C 1
ATOM 625 O O . GLU A 1 77 ? 1.609 -4.608 10.625 1.00 88.94 77 GLU A O 1
ATOM 630 N N . GLN A 1 78 ? 0.994 -2.498 11.054 1.00 88.12 78 GLN A N 1
ATOM 631 C CA . GLN A 1 78 ? -0.407 -2.712 10.674 1.00 88.12 78 GLN A CA 1
ATOM 632 C C . GLN A 1 78 ? -0.561 -3.128 9.204 1.00 88.12 78 GLN A C 1
ATOM 634 O O . GLN A 1 78 ? -1.386 -3.984 8.866 1.00 88.12 78 GLN A O 1
ATOM 639 N N . ALA A 1 79 ? 0.220 -2.517 8.309 1.00 85.50 79 ALA A N 1
ATOM 640 C CA . ALA A 1 79 ? 0.208 -2.859 6.893 1.00 85.50 79 ALA A CA 1
ATOM 641 C C . ALA A 1 79 ? 0.781 -4.266 6.647 1.00 85.50 79 ALA A C 1
ATOM 643 O O . ALA A 1 79 ? 0.225 -5.026 5.851 1.00 85.50 79 ALA A O 1
ATOM 644 N N . ALA A 1 80 ? 1.852 -4.630 7.356 1.00 85.75 80 ALA A N 1
ATOM 645 C CA . ALA A 1 80 ? 2.469 -5.948 7.302 1.00 85.75 80 ALA A CA 1
ATOM 646 C C . ALA A 1 80 ? 1.541 -7.038 7.853 1.00 85.75 80 ALA A C 1
ATOM 648 O O . ALA A 1 80 ? 1.429 -8.090 7.232 1.00 85.75 80 ALA A O 1
ATOM 649 N N . GLU A 1 81 ? 0.816 -6.788 8.947 1.00 87.50 81 GLU A N 1
ATOM 650 C CA . GLU A 1 81 ? -0.194 -7.719 9.471 1.00 87.50 81 GLU A CA 1
ATOM 651 C C . GLU A 1 81 ? -1.326 -7.963 8.462 1.00 87.50 81 GLU A C 1
ATOM 653 O O . GLU A 1 81 ? -1.722 -9.107 8.222 1.00 87.50 81 GLU A O 1
ATOM 658 N N . ALA A 1 82 ? -1.833 -6.900 7.829 1.00 84.12 82 ALA A N 1
ATOM 659 C CA . ALA A 1 82 ? -2.853 -7.017 6.787 1.00 84.12 82 ALA A CA 1
ATOM 660 C C . ALA A 1 82 ? -2.335 -7.800 5.568 1.00 84.12 82 ALA A C 1
ATOM 662 O O . ALA A 1 82 ? -3.061 -8.612 4.984 1.00 84.12 82 ALA A O 1
ATOM 663 N N . PHE A 1 83 ? -1.072 -7.584 5.201 1.00 83.31 83 PHE A N 1
ATOM 664 C CA . PHE A 1 83 ? -0.419 -8.302 4.117 1.00 83.31 83 PHE A CA 1
ATOM 665 C C . PHE A 1 83 ? -0.161 -9.777 4.445 1.00 83.31 83 PHE A C 1
ATOM 667 O O . PHE A 1 83 ? -0.448 -10.619 3.599 1.00 83.31 83 PHE A O 1
ATOM 674 N N . ASP A 1 84 ? 0.319 -10.113 5.645 1.00 83.81 84 ASP A N 1
ATOM 675 C CA . ASP A 1 84 ? 0.531 -11.504 6.074 1.00 83.81 84 ASP A CA 1
ATOM 676 C C . ASP A 1 84 ? -0.790 -12.281 6.074 1.00 83.81 84 ASP A C 1
ATOM 678 O O . ASP A 1 84 ? -0.866 -13.389 5.540 1.00 83.81 84 ASP A O 1
ATOM 682 N N . HIS A 1 85 ? -1.868 -11.648 6.550 1.00 83.44 85 HIS A N 1
ATOM 683 C CA . HIS A 1 85 ? -3.215 -12.206 6.467 1.00 83.44 85 HIS A CA 1
ATOM 684 C C . HIS A 1 85 ? -3.612 -12.516 5.019 1.00 83.44 85 HIS A C 1
ATOM 686 O O . HIS A 1 85 ? -4.021 -13.637 4.710 1.00 83.44 85 HIS A O 1
ATOM 692 N N . TRP A 1 86 ? -3.459 -11.545 4.115 1.00 82.12 86 TRP A N 1
ATOM 693 C CA . TRP A 1 86 ? -3.768 -11.734 2.699 1.00 82.12 86 TRP A CA 1
ATOM 694 C C . TRP A 1 86 ? -2.884 -12.809 2.052 1.00 82.12 86 TRP A C 1
ATOM 696 O O . TRP A 1 86 ? -3.385 -13.656 1.313 1.00 82.12 86 TRP A O 1
ATOM 706 N N . LEU A 1 87 ? -1.583 -12.826 2.353 1.00 80.69 87 LEU A N 1
ATOM 707 C CA . LEU A 1 87 ? -0.633 -13.808 1.834 1.00 80.69 87 LEU A CA 1
ATOM 708 C C . LEU A 1 87 ? -1.000 -15.220 2.299 1.00 80.69 87 LEU A C 1
ATOM 710 O O . LEU A 1 87 ? -0.940 -16.169 1.513 1.00 80.69 87 LEU A O 1
ATOM 714 N N . TYR A 1 88 ? -1.425 -15.360 3.554 1.00 81.12 88 TYR A N 1
ATOM 715 C CA . TYR A 1 88 ? -1.917 -16.615 4.102 1.00 81.12 88 TYR A CA 1
ATOM 716 C C . TYR A 1 88 ? -3.176 -17.098 3.366 1.00 81.12 88 TYR A C 1
ATOM 718 O O . TYR A 1 88 ? -3.268 -18.275 2.999 1.00 81.12 88 TYR A O 1
ATOM 726 N N . GLU A 1 89 ? -4.130 -16.203 3.092 1.00 76.56 89 GLU A N 1
ATOM 727 C CA . GLU A 1 89 ? -5.332 -16.519 2.310 1.00 76.56 89 GLU A CA 1
ATOM 728 C C . GLU A 1 89 ? -5.007 -16.888 0.854 1.00 76.56 89 GLU A C 1
ATOM 730 O O . GLU A 1 89 ? -5.516 -17.892 0.342 1.00 76.56 89 GLU A O 1
ATOM 735 N N . TYR A 1 90 ? -4.105 -16.142 0.212 1.00 69.12 90 TYR A N 1
ATOM 736 C CA . TYR A 1 90 ? -3.640 -16.388 -1.152 1.00 69.12 90 TYR A CA 1
ATOM 737 C C . TYR A 1 90 ? -2.928 -17.741 -1.277 1.00 69.12 90 TYR A C 1
ATOM 739 O O . TYR A 1 90 ? -3.250 -18.548 -2.151 1.00 69.12 90 TYR A O 1
ATOM 747 N N . HIS A 1 91 ? -2.003 -18.044 -0.362 1.00 69.00 91 HIS A N 1
ATOM 748 C CA . HIS A 1 91 ? -1.289 -19.321 -0.347 1.00 69.00 91 HIS A CA 1
ATOM 749 C C . HIS A 1 91 ? -2.236 -20.503 -0.076 1.00 69.00 91 HIS A C 1
ATOM 751 O O . HIS A 1 91 ? -2.045 -21.601 -0.603 1.00 69.00 91 HIS A O 1
ATOM 757 N N . ARG A 1 92 ? -3.296 -20.288 0.714 1.00 66.31 92 ARG A N 1
ATOM 758 C CA . ARG A 1 92 ? -4.325 -21.301 0.984 1.00 66.31 92 ARG A CA 1
ATOM 759 C C . ARG A 1 92 ? -5.235 -21.562 -0.219 1.00 66.31 92 ARG A C 1
ATOM 761 O O . ARG A 1 92 ? -5.769 -22.668 -0.329 1.00 66.31 92 ARG A O 1
ATOM 768 N N . ASN A 1 93 ? -5.424 -20.593 -1.112 1.00 50.12 93 ASN A N 1
ATOM 769 C CA . ASN A 1 93 ? -6.258 -20.755 -2.297 1.00 50.12 93 ASN A CA 1
ATOM 770 C C . ASN A 1 93 ? -5.689 -19.974 -3.499 1.00 50.12 93 ASN A C 1
ATOM 772 O O . ASN A 1 93 ? -6.146 -18.864 -3.767 1.00 50.12 93 ASN A O 1
ATOM 776 N N . PRO A 1 94 ? -4.771 -20.566 -4.291 1.00 49.88 94 PRO A N 1
ATOM 777 C CA . PRO A 1 94 ? -4.140 -19.906 -5.442 1.00 49.88 94 PRO A CA 1
ATOM 778 C C . PRO A 1 94 ? -5.079 -19.797 -6.661 1.00 49.88 94 PRO A C 1
ATOM 780 O O . PRO A 1 94 ? -4.646 -19.935 -7.802 1.00 49.88 94 PRO A O 1
ATOM 783 N N . LYS A 1 95 ? -6.390 -19.653 -6.444 1.00 48.81 95 LYS A N 1
ATOM 784 C CA . LYS A 1 95 ? -7.403 -19.610 -7.501 1.00 48.81 95 LYS A CA 1
ATOM 785 C C . LYS A 1 95 ? -8.231 -18.343 -7.404 1.00 48.81 95 LYS A C 1
ATOM 787 O O . LYS A 1 95 ? -9.315 -18.358 -6.820 1.00 48.81 95 LYS A O 1
ATOM 792 N N . VAL A 1 96 ? -7.726 -17.316 -8.073 1.00 40.88 96 VAL A N 1
ATOM 793 C CA . VAL A 1 96 ? -8.498 -16.530 -9.039 1.00 40.88 96 VAL A CA 1
ATOM 794 C C . VAL A 1 96 ? -7.720 -16.482 -10.344 1.00 40.88 96 VAL A C 1
ATOM 796 O O . VAL A 1 96 ? -6.485 -16.312 -10.277 1.00 40.88 96 VAL A O 1
#

Secondary structure (DSSP, 8-state):
-B--HHHHHT-SEEEEEETTTTEEEEEEEEEEEEETTEEEEEEEETTSS---EEEEEE--TTS--EEE----HHHHHHHHHHHHHHHHHHHH----

Foldseek 3Di:
DWDCPCCVQQNQKDFAQDPVVRDTWIWGFPTWDDDPNWIKTFTHTPPDPDDTDIWTWDQPPVRDIDTDHDPDPVVVVRSVVVVVVVVVVCVVPVDD